Protein AF-A0A967N2T8-F1 (afdb_monomer)

Foldseek 3Di:
DDKDKDKAAAFGKDDWDFAQPKKKKKAWQAAKWWKDWAPDDTDIDGHGDMDIHDHPITMMITRNGNGITMIMMDIVPDDPCVVVVPDPPDDDDDDD

Secondary structure (DSSP, 8-state):
-EEEEEEE-TT-B--SB--TT-EEEEEEEESEEEEEETTSPPEEEETT-EEEE-TT--EEEE--SSS-EEEEEEEESS-TTHHHHTSTT---PPP-

Radius of gyration: 12.83 Å; Cα contacts (8 Å, |Δi|>4): 224; chains: 1; bounding box: 36×21×28 Å

Solvent-accessible surface area (backbone atoms only — not comparable to full-atom values): 5246 Å² total; per-residue (Å²): 96,41,76,52,74,51,77,28,49,56,74,32,64,50,75,81,44,65,38,79,80,24,31,36,37,42,36,30,68,36,43,33,27,36,41,32,55,61,93,49,79,63,41,83,43,37,55,78,41,74,46,80,41,57,47,56,43,32,31,32,44,38,17,74,36,88,48,57,23,29,30,38,40,36,33,46,48,54,65,80,58,54,67,54,65,70,39,92,85,50,81,83,80,75,86,131

pLDDT: mean 96.92, std 3.1, range [76.5, 98.88]

Mean predicted aligned error: 2.38 Å

Structure (mmCIF, N/CA/C/O backbone):
data_AF-A0A967N2T8-F1
#
_entry.id   AF-A0A967N2T8-F1
#
loop_
_atom_site.group_PDB
_atom_site.id
_atom_site.type_symbol
_atom_site.label_atom_id
_atom_site.label_alt_id
_atom_site.label_comp_id
_atom_site.label_asym_id
_atom_site.label_entity_id
_atom_site.label_seq_id
_atom_site.pdbx_PDB_ins_code
_atom_site.Cartn_x
_atom_site.Cartn_y
_atom_site.Cartn_z
_atom_site.occupancy
_atom_site.B_iso_or_equiv
_atom_site.auth_seq_id
_atom_site.auth_comp_id
_atom_site.auth_asym_id
_atom_site.auth_atom_id
_atom_site.pdbx_PDB_model_num
ATOM 1 N N . MET A 1 1 ? 11.850 -7.952 -4.645 1.00 92.00 1 MET A N 1
ATOM 2 C CA . MET A 1 1 ? 10.613 -7.765 -3.867 1.00 92.00 1 MET A CA 1
ATOM 3 C C . MET A 1 1 ? 10.938 -6.824 -2.732 1.00 92.00 1 MET A C 1
ATOM 5 O O . MET A 1 1 ? 12.020 -6.957 -2.168 1.00 92.00 1 MET A O 1
ATOM 9 N N . ALA A 1 2 ? 10.035 -5.903 -2.431 1.00 95.88 2 ALA A N 1
ATOM 10 C CA . ALA A 1 2 ? 10.107 -5.022 -1.276 1.00 95.88 2 ALA A CA 1
ATOM 11 C C . ALA A 1 2 ? 8.870 -5.212 -0.401 1.00 95.88 2 ALA A C 1
ATOM 13 O O . ALA A 1 2 ? 7.822 -5.619 -0.900 1.00 95.88 2 ALA A O 1
ATOM 14 N N . PHE A 1 3 ? 9.013 -4.944 0.893 1.00 97.25 3 PHE A N 1
ATOM 15 C CA . PHE A 1 3 ? 7.945 -5.063 1.875 1.00 97.25 3 PHE A CA 1
ATOM 16 C C . PHE A 1 3 ? 8.022 -3.904 2.862 1.00 97.25 3 PHE A C 1
ATOM 18 O O . PHE A 1 3 ? 9.117 -3.540 3.299 1.00 97.25 3 PHE A O 1
ATOM 25 N N . GLY A 1 4 ? 6.872 -3.347 3.224 1.00 96.94 4 GLY A N 1
ATOM 26 C CA . GLY A 1 4 ? 6.790 -2.239 4.163 1.00 96.94 4 GLY A CA 1
ATOM 27 C C . GLY A 1 4 ? 5.410 -2.103 4.786 1.00 96.94 4 GLY A C 1
ATOM 28 O O . GLY A 1 4 ? 4.476 -2.823 4.437 1.00 96.94 4 GLY A O 1
ATOM 29 N N . VAL A 1 5 ? 5.295 -1.164 5.720 1.00 98.19 5 VAL A N 1
ATOM 30 C CA . VAL A 1 5 ? 4.018 -0.735 6.292 1.00 98.19 5 VAL A CA 1
ATOM 31 C C . VAL A 1 5 ? 3.837 0.737 5.966 1.00 98.19 5 VAL A C 1
ATOM 33 O O . VAL A 1 5 ? 4.740 1.535 6.211 1.00 98.19 5 VAL A O 1
ATOM 36 N N . VAL A 1 6 ? 2.670 1.075 5.432 1.00 98.19 6 VAL A N 1
ATOM 37 C CA . VAL A 1 6 ? 2.253 2.448 5.153 1.00 98.19 6 VAL A CA 1
ATOM 38 C C . VAL A 1 6 ? 1.167 2.839 6.149 1.00 98.19 6 VAL A C 1
ATOM 40 O O . VAL A 1 6 ? 0.340 2.015 6.555 1.00 98.19 6 VAL A O 1
ATOM 43 N N . VAL A 1 7 ? 1.202 4.103 6.566 1.00 98.31 7 VAL A N 1
ATOM 44 C CA . VAL A 1 7 ? 0.197 4.726 7.427 1.00 98.31 7 VAL A CA 1
ATOM 45 C C . VAL A 1 7 ? -0.345 5.943 6.691 1.00 98.31 7 VAL A C 1
ATOM 47 O O . VAL A 1 7 ? 0.427 6.826 6.331 1.00 98.31 7 VAL A O 1
ATOM 50 N N . LEU A 1 8 ? -1.656 5.974 6.470 1.00 98.31 8 LEU A N 1
ATOM 51 C CA . LEU A 1 8 ? -2.369 7.126 5.928 1.00 98.31 8 LEU A CA 1
ATOM 52 C C . LEU A 1 8 ? -3.203 7.752 7.044 1.00 98.31 8 LEU A C 1
ATOM 54 O O . LEU A 1 8 ? -4.039 7.079 7.655 1.00 98.31 8 LEU A O 1
ATOM 58 N N . GLU A 1 9 ? -2.982 9.034 7.312 1.00 98.44 9 GLU A N 1
ATOM 59 C CA . GLU A 1 9 ? -3.806 9.799 8.251 1.00 98.44 9 GLU A CA 1
ATOM 60 C C . GLU A 1 9 ? -5.225 10.029 7.686 1.00 98.44 9 GLU A C 1
ATOM 62 O O . GLU A 1 9 ? -5.453 9.815 6.493 1.00 98.44 9 GLU A O 1
ATOM 67 N N . PRO A 1 10 ? -6.218 10.392 8.517 1.00 98.69 10 PRO A N 1
ATOM 68 C CA . PRO A 1 10 ? -7.584 10.640 8.053 1.00 98.69 10 PRO A CA 1
ATOM 69 C C . PRO A 1 10 ? -7.651 11.640 6.891 1.00 98.69 10 PRO A C 1
ATOM 71 O O . PRO A 1 10 ? -7.149 12.757 7.003 1.00 98.69 10 PRO A O 1
ATOM 74 N N . GLY A 1 11 ? -8.301 11.250 5.791 1.00 98.31 11 GLY A N 1
ATOM 75 C CA . GLY A 1 11 ? -8.410 12.053 4.569 1.00 98.31 11 GLY A CA 1
ATOM 76 C C . GLY A 1 11 ? -7.196 11.986 3.635 1.00 98.31 11 GLY A C 1
ATOM 77 O O . GLY A 1 11 ? -7.286 12.477 2.512 1.00 98.31 11 GLY A O 1
ATOM 78 N N . GLU A 1 12 ? -6.093 11.364 4.060 1.00 98.12 12 GLU A N 1
ATOM 79 C CA . GLU A 1 12 ? -4.888 11.201 3.247 1.00 98.12 12 GLU A CA 1
ATOM 80 C C . GLU A 1 12 ? -4.947 9.939 2.378 1.00 98.12 12 GLU A C 1
ATOM 82 O O . GLU A 1 12 ? -5.695 8.988 2.627 1.00 98.12 12 GLU A O 1
ATOM 87 N N . GLY A 1 13 ? -4.116 9.919 1.342 1.00 96.69 13 GLY A N 1
ATOM 88 C CA . GLY A 1 13 ? -4.058 8.840 0.371 1.00 96.69 13 GLY A CA 1
ATOM 89 C C . GLY A 1 13 ? -2.893 8.998 -0.587 1.00 96.69 13 GLY A C 1
ATOM 90 O O . GLY A 1 13 ? -2.054 9.883 -0.436 1.00 96.69 13 GLY A O 1
ATOM 91 N N . HIS A 1 14 ? -2.861 8.143 -1.599 1.00 93.75 14 HIS A N 1
ATOM 92 C CA . HIS A 1 14 ? -1.989 8.324 -2.753 1.00 93.75 14 HIS A CA 1
ATOM 93 C C . HIS A 1 14 ? -2.827 8.565 -4.002 1.00 93.75 14 HIS A C 1
ATOM 95 O O . HIS A 1 14 ? -3.864 7.930 -4.201 1.00 93.75 14 HIS A O 1
ATOM 101 N N . GLU A 1 15 ?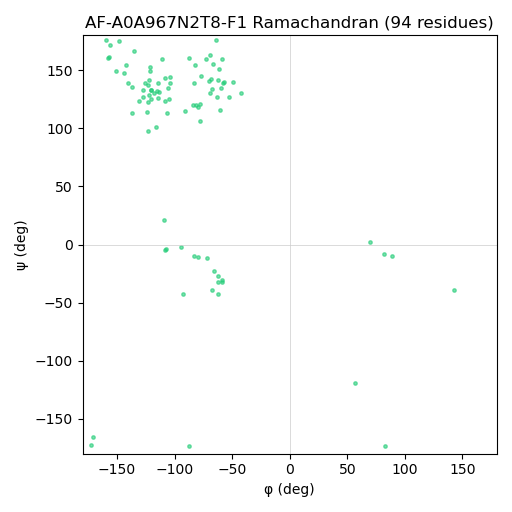 -2.369 9.497 -4.839 1.00 94.25 15 GLU A N 1
ATOM 102 C CA . GLU A 1 15 ? -3.010 9.806 -6.116 1.00 94.25 15 GLU A CA 1
ATOM 103 C C . GLU A 1 15 ? -3.072 8.569 -7.019 1.00 94.25 15 GLU A C 1
ATOM 105 O O . GLU A 1 15 ? -2.304 7.619 -6.857 1.00 94.25 15 GLU A O 1
ATOM 110 N N . ARG A 1 16 ? -3.981 8.589 -7.998 1.00 97.06 16 ARG A N 1
ATOM 111 C CA . ARG A 1 16 ? -4.108 7.522 -8.996 1.00 97.06 16 ARG A CA 1
ATOM 112 C C . ARG A 1 16 ? -2.810 7.385 -9.794 1.00 97.06 16 ARG A C 1
ATOM 114 O O . ARG A 1 16 ? -2.460 8.286 -10.553 1.00 97.06 16 ARG A O 1
ATOM 121 N N . HIS A 1 17 ? -2.148 6.241 -9.679 1.00 97.56 17 HIS A N 1
ATOM 122 C CA . HIS A 1 17 ? -0.910 5.936 -10.395 1.00 97.56 17 HIS A CA 1
ATOM 123 C C . HIS A 1 17 ? -0.804 4.442 -10.705 1.00 97.56 17 HIS A C 1
ATOM 125 O O . HIS A 1 17 ? -1.672 3.667 -10.312 1.00 97.56 17 HIS A O 1
ATOM 131 N N . ASP A 1 18 ? 0.228 4.048 -11.446 1.00 97.94 18 ASP A N 1
ATOM 132 C CA . ASP A 1 18 ? 0.512 2.657 -11.774 1.00 97.94 18 ASP A CA 1
ATOM 133 C C . ASP A 1 18 ? 2.000 2.322 -11.603 1.00 97.94 18 ASP A C 1
ATOM 135 O O . ASP A 1 18 ? 2.869 3.193 -11.477 1.00 97.94 18 ASP A O 1
ATOM 139 N N . HIS A 1 19 ? 2.286 1.022 -11.607 1.00 97.12 19 HIS A N 1
ATOM 140 C CA . HIS A 1 19 ? 3.634 0.472 -11.616 1.00 97.12 19 HIS A CA 1
ATOM 141 C C . HIS A 1 19 ? 3.780 -0.445 -12.835 1.00 97.12 19 HIS A C 1
ATOM 143 O O . HIS A 1 19 ? 3.363 -1.605 -12.774 1.00 97.12 19 HIS A O 1
ATOM 149 N N . PRO A 1 20 ? 4.363 0.032 -13.951 1.00 96.94 20 PRO A N 1
ATOM 150 C CA . PRO A 1 20 ? 4.428 -0.739 -15.197 1.00 96.94 20 PRO A CA 1
ATOM 151 C C . PRO A 1 20 ? 5.146 -2.086 -15.053 1.00 96.94 20 PRO A C 1
ATOM 153 O O . PRO A 1 20 ? 4.820 -3.055 -15.739 1.00 96.94 20 PRO A O 1
ATOM 156 N N . ASP A 1 21 ? 6.110 -2.145 -14.134 1.00 96.69 21 ASP A N 1
ATOM 157 C CA . ASP A 1 21 ? 7.035 -3.265 -14.002 1.00 96.69 21 ASP A CA 1
ATOM 158 C C . ASP A 1 21 ? 6.786 -4.139 -12.769 1.00 96.69 21 ASP A C 1
ATOM 160 O O . ASP A 1 21 ? 7.471 -5.152 -12.633 1.00 96.69 21 ASP A O 1
ATOM 164 N N . ALA A 1 22 ? 5.843 -3.789 -11.882 1.00 98.06 22 ALA A N 1
ATOM 165 C CA . ALA A 1 22 ? 5.653 -4.474 -10.602 1.00 98.06 22 ALA A CA 1
ATOM 166 C C . ALA A 1 22 ? 4.190 -4.735 -10.249 1.00 98.06 22 ALA A C 1
ATOM 168 O O . ALA A 1 22 ? 3.345 -3.855 -10.361 1.00 98.06 22 ALA A O 1
ATOM 169 N N . ASP A 1 23 ? 3.929 -5.953 -9.773 1.00 98.50 23 ASP A N 1
ATOM 170 C CA . ASP A 1 23 ? 2.691 -6.268 -9.072 1.00 98.50 23 ASP A CA 1
ATOM 171 C C . ASP A 1 23 ? 2.789 -5.714 -7.639 1.00 98.50 23 ASP A C 1
ATOM 173 O O . ASP A 1 23 ? 3.862 -5.746 -7.021 1.00 98.50 23 ASP A O 1
ATOM 177 N N . GLU A 1 24 ? 1.666 -5.249 -7.101 1.00 98.50 24 GLU A N 1
ATOM 178 C CA . GLU A 1 24 ? 1.543 -4.753 -5.735 1.00 98.50 24 GLU A CA 1
ATOM 179 C C . GLU A 1 24 ? 0.471 -5.531 -4.965 1.00 98.50 24 GLU A C 1
ATOM 181 O O . GLU A 1 24 ? -0.569 -5.924 -5.500 1.00 98.50 24 GLU A O 1
ATOM 186 N N . ILE A 1 25 ? 0.731 -5.799 -3.687 1.00 98.56 25 ILE A N 1
ATOM 187 C CA . ILE A 1 25 ? -0.247 -6.407 -2.784 1.00 98.56 25 ILE A CA 1
ATOM 188 C C . ILE A 1 25 ? -0.373 -5.545 -1.540 1.00 98.56 25 ILE A C 1
ATOM 190 O O . ILE A 1 25 ? 0.620 -5.311 -0.850 1.00 98.56 25 ILE A O 1
ATOM 194 N N . LEU A 1 26 ? -1.606 -5.160 -1.216 1.00 98.62 26 LEU A N 1
ATOM 195 C CA . LEU A 1 26 ? -1.953 -4.477 0.023 1.00 98.62 26 LEU A CA 1
ATOM 196 C C . LEU A 1 26 ? -2.662 -5.437 0.972 1.00 98.62 26 LEU A C 1
ATOM 198 O O . LEU A 1 26 ? -3.591 -6.149 0.584 1.00 98.62 26 LEU A O 1
ATOM 202 N N . PHE A 1 27 ? -2.266 -5.421 2.240 1.00 98.81 27 PHE A N 1
ATOM 203 C CA . PHE A 1 27 ? -2.969 -6.109 3.315 1.00 98.81 27 PHE A CA 1
ATOM 204 C C . PHE A 1 27 ? -3.341 -5.118 4.412 1.00 98.81 27 PHE A C 1
ATOM 206 O O . PHE A 1 27 ? -2.467 -4.574 5.090 1.00 98.81 27 PHE A O 1
ATOM 213 N N . ILE A 1 28 ? -4.639 -4.885 4.598 1.00 98.81 28 ILE A N 1
ATOM 214 C CA . ILE A 1 28 ? -5.126 -3.866 5.527 1.00 98.81 28 ILE A CA 1
ATOM 215 C C . ILE A 1 28 ? -5.040 -4.386 6.962 1.00 98.81 28 ILE A C 1
ATOM 217 O O . ILE A 1 28 ? -5.659 -5.391 7.318 1.00 98.81 28 ILE A O 1
ATOM 221 N N . LEU A 1 29 ? -4.282 -3.679 7.799 1.00 98.81 29 LEU A N 1
ATOM 222 C CA . LEU A 1 29 ? -4.003 -4.031 9.191 1.00 98.81 29 LEU A CA 1
ATOM 223 C C . LEU A 1 29 ? -5.006 -3.385 10.156 1.00 98.81 29 LEU A C 1
ATOM 225 O O . LEU A 1 29 ? -5.471 -4.037 11.087 1.00 98.81 29 LEU A O 1
ATOM 229 N N . SER A 1 30 ? -5.341 -2.110 9.943 1.00 98.81 30 SER A N 1
ATOM 230 C CA . SER A 1 30 ? -6.283 -1.343 10.771 1.00 98.81 30 SER A CA 1
ATOM 231 C C . SER A 1 30 ? -6.869 -0.166 9.995 1.00 98.81 30 SER A C 1
ATOM 233 O O . SER A 1 30 ? -6.254 0.282 9.032 1.00 98.81 30 SER A O 1
ATOM 235 N N . GLY A 1 31 ? -7.989 0.385 10.466 1.00 98.62 31 GLY A N 1
ATOM 236 C CA . GLY A 1 31 ? -8.674 1.508 9.824 1.00 98.62 31 GLY A CA 1
ATOM 237 C C . GLY A 1 31 ? -9.581 1.077 8.670 1.00 98.62 31 GLY A C 1
ATOM 238 O O . GLY A 1 31 ? -9.806 -0.118 8.438 1.00 98.62 31 GLY A O 1
ATOM 239 N N . GLU A 1 32 ? -10.109 2.073 7.969 1.00 98.75 32 GLU A N 1
ATOM 240 C CA . GLU A 1 32 ? -11.019 1.919 6.837 1.00 98.75 32 GLU A CA 1
ATOM 241 C C . GLU A 1 32 ? -10.722 2.960 5.759 1.00 98.75 32 GLU A C 1
ATOM 243 O O . GLU A 1 32 ? -10.161 4.019 6.032 1.00 98.75 32 GLU A O 1
ATOM 248 N N . GLY A 1 33 ? -11.067 2.636 4.522 1.00 98.62 33 GLY A N 1
ATOM 249 C CA . GLY A 1 33 ? -10.797 3.489 3.379 1.00 98.62 33 GLY A CA 1
ATOM 250 C C . GLY A 1 33 ? -11.482 2.992 2.124 1.00 98.62 33 GLY A C 1
ATOM 251 O O . GLY A 1 33 ? -12.319 2.087 2.165 1.00 98.62 33 GLY A O 1
ATOM 252 N N . GLU A 1 34 ? -11.047 3.530 0.997 1.00 98.62 34 GLU A N 1
ATOM 253 C CA . GLU A 1 34 ? -11.465 3.097 -0.327 1.00 98.62 34 GLU A CA 1
ATOM 254 C C . GLU A 1 34 ? -10.243 2.756 -1.181 1.00 98.62 34 GLU A C 1
ATOM 256 O O . GLU A 1 34 ? -9.229 3.457 -1.155 1.00 98.62 34 GLU A O 1
ATOM 261 N N . GLN A 1 35 ? -10.355 1.668 -1.939 1.00 98.56 35 GLN A N 1
ATOM 262 C CA . GLN A 1 35 ? -9.387 1.242 -2.942 1.00 98.56 35 GLN A CA 1
ATOM 263 C C . GLN A 1 35 ? -10.027 1.329 -4.319 1.00 98.56 35 GLN A C 1
ATOM 265 O O . GLN A 1 35 ? -11.041 0.681 -4.572 1.00 98.56 35 GLN A O 1
ATOM 270 N N . MET A 1 36 ? -9.383 2.030 -5.239 1.00 98.44 36 MET A N 1
ATOM 271 C CA . MET A 1 36 ? -9.738 1.995 -6.654 1.00 98.44 36 MET A CA 1
ATOM 272 C C . MET A 1 36 ? -8.730 1.150 -7.432 1.00 98.44 36 MET A C 1
ATOM 274 O O . MET A 1 36 ? -7.539 1.136 -7.104 1.00 98.44 36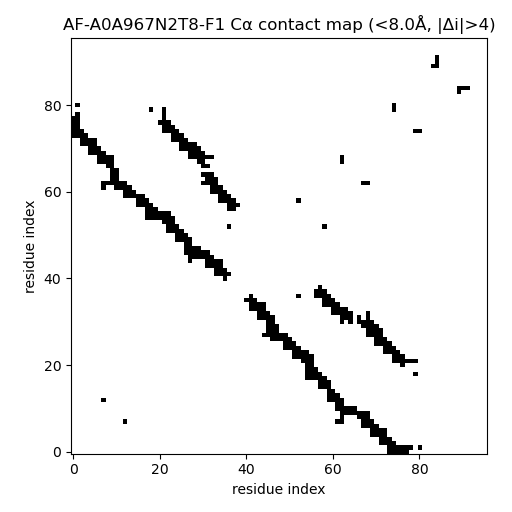 MET A O 1
ATOM 278 N N . LEU A 1 37 ? -9.239 0.430 -8.434 1.00 98.00 37 LEU A N 1
ATOM 279 C CA . LEU A 1 37 ? -8.471 -0.329 -9.415 1.00 98.00 37 LEU A CA 1
ATOM 280 C C . LEU A 1 37 ? -8.981 0.031 -10.817 1.00 98.00 37 LEU A C 1
ATOM 282 O O . LEU A 1 37 ? -10.160 -0.138 -11.127 1.00 98.00 37 LEU A O 1
ATOM 286 N N . ASP A 1 38 ? -8.065 0.489 -11.655 1.00 96.44 38 ASP A N 1
ATOM 287 C CA . ASP A 1 38 ? -8.248 0.955 -13.025 1.00 96.44 38 ASP A CA 1
ATOM 288 C C . ASP A 1 38 ? -9.277 2.095 -13.153 1.00 96.44 38 ASP A C 1
ATOM 290 O O . ASP A 1 38 ? -9.098 3.167 -12.571 1.00 96.44 38 ASP A O 1
ATOM 294 N N . ASP A 1 39 ? -10.348 1.872 -13.913 1.00 93.50 39 ASP A N 1
ATOM 295 C CA . ASP A 1 39 ? -11.467 2.803 -14.084 1.00 93.50 39 ASP A CA 1
ATOM 296 C C . ASP A 1 39 ? -12.743 2.297 -13.382 1.00 93.50 39 ASP A C 1
ATOM 298 O O . ASP A 1 39 ? -13.858 2.671 -13.748 1.00 93.50 39 ASP A O 1
ATOM 302 N N . GLN A 1 40 ? -12.599 1.395 -12.404 1.00 95.62 40 GLN A N 1
ATOM 303 C CA . GLN A 1 40 ? -13.720 0.908 -11.599 1.00 95.62 40 GLN A CA 1
ATOM 304 C C . GLN A 1 40 ? -14.047 1.873 -10.455 1.00 95.62 40 GLN A C 1
ATOM 306 O O . GLN A 1 40 ? -13.174 2.581 -9.946 1.00 95.62 40 GLN A O 1
ATOM 311 N N . ASP A 1 41 ? -15.304 1.842 -10.006 1.00 97.06 41 ASP A N 1
ATOM 312 C CA . ASP A 1 41 ? -15.714 2.549 -8.794 1.00 97.06 41 ASP A CA 1
ATOM 313 C C . ASP A 1 41 ? -14.883 2.067 -7.585 1.00 97.06 41 ASP A C 1
ATOM 315 O O . ASP A 1 41 ? -14.644 0.857 -7.452 1.00 97.06 41 ASP A O 1
ATOM 319 N N . PRO A 1 42 ? -14.447 2.974 -6.687 1.00 97.56 42 PRO A N 1
ATOM 320 C CA . PRO A 1 42 ? -13.715 2.591 -5.488 1.00 97.56 42 PRO A CA 1
ATOM 321 C C . PRO A 1 42 ? -14.505 1.607 -4.618 1.00 97.56 42 PRO A C 1
ATOM 323 O O . PRO A 1 42 ? -15.714 1.739 -4.416 1.00 97.56 42 PRO A O 1
ATOM 326 N N . LEU A 1 43 ? -13.805 0.616 -4.074 1.00 97.69 43 LEU A N 1
ATOM 327 C CA . LEU A 1 43 ? -14.360 -0.385 -3.173 1.00 97.69 43 LEU A CA 1
ATOM 328 C C . LEU A 1 43 ? -13.951 -0.084 -1.729 1.00 97.69 43 LEU A C 1
ATOM 330 O O . LEU A 1 43 ? -12.781 0.218 -1.482 1.00 97.69 43 LEU A O 1
ATOM 334 N N . PRO A 1 44 ? -14.863 -0.232 -0.752 1.00 98.44 44 PRO A N 1
ATOM 335 C CA . PRO A 1 44 ? -14.523 -0.038 0.647 1.00 98.44 44 PRO A CA 1
ATOM 336 C C . PRO A 1 44 ? -13.560 -1.129 1.122 1.00 98.44 44 PRO A C 1
ATOM 338 O O . PRO A 1 44 ? -13.786 -2.327 0.915 1.00 98.44 44 PRO A O 1
ATOM 341 N N . ILE A 1 45 ? -12.510 -0.716 1.822 1.00 98.62 45 ILE A N 1
ATOM 342 C CA . ILE A 1 45 ? -11.507 -1.587 2.429 1.00 98.62 45 ILE A CA 1
ATOM 343 C C . ILE A 1 45 ? -11.445 -1.353 3.937 1.00 98.62 45 ILE A C 1
ATOM 345 O O . ILE A 1 45 ? -11.693 -0.261 4.438 1.00 98.62 45 ILE A O 1
ATOM 349 N N . ARG A 1 46 ? -11.116 -2.410 4.680 1.00 98.62 46 ARG A N 1
ATOM 350 C CA . ARG A 1 46 ? -10.957 -2.396 6.141 1.00 98.62 46 ARG A CA 1
ATOM 351 C C . ARG A 1 46 ? -10.042 -3.527 6.579 1.00 98.62 46 ARG A C 1
ATOM 353 O O . ARG A 1 46 ? -9.721 -4.403 5.774 1.00 98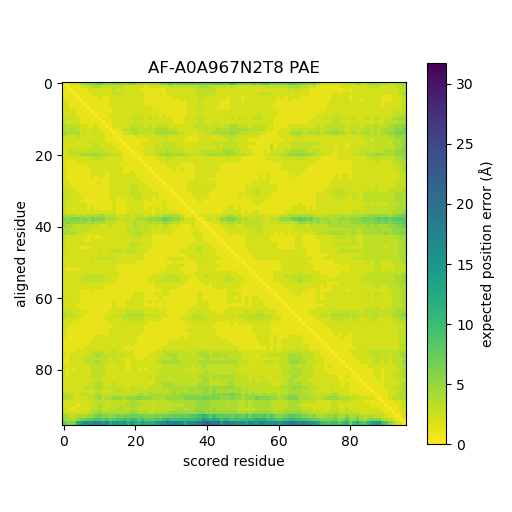.62 46 ARG A O 1
ATOM 360 N N . ALA A 1 47 ? -9.675 -3.539 7.858 1.00 98.69 47 ALA A N 1
ATOM 361 C CA . ALA A 1 47 ? -8.832 -4.574 8.455 1.00 98.69 47 ALA A CA 1
ATOM 362 C C . ALA A 1 47 ? -9.201 -6.004 7.998 1.00 98.69 47 ALA A C 1
ATOM 364 O O . ALA A 1 47 ? -10.370 -6.409 8.026 1.00 98.69 47 ALA A O 1
ATOM 365 N N . GLY A 1 48 ? -8.183 -6.755 7.572 1.00 98.44 48 GLY A N 1
ATOM 366 C CA . GLY A 1 48 ? -8.293 -8.109 7.026 1.00 98.44 48 GLY A CA 1
ATOM 367 C C . GLY A 1 48 ? -8.515 -8.184 5.511 1.00 98.44 48 GLY A C 1
ATOM 368 O O . GLY A 1 48 ? -8.421 -9.276 4.951 1.00 98.44 48 GLY A O 1
ATOM 369 N N . ALA A 1 49 ? -8.787 -7.066 4.828 1.00 98.44 49 ALA A N 1
ATOM 370 C CA . ALA A 1 49 ? -8.849 -7.041 3.370 1.00 98.44 49 ALA A CA 1
ATOM 371 C C . ALA A 1 49 ? -7.460 -7.264 2.748 1.00 98.44 49 ALA A C 1
ATOM 373 O O . ALA A 1 49 ? -6.450 -6.772 3.253 1.00 98.44 49 ALA A O 1
ATOM 374 N N . SER A 1 50 ? -7.428 -8.005 1.639 1.00 98.25 50 SER A N 1
ATOM 375 C CA . SER A 1 50 ? -6.243 -8.208 0.801 1.00 98.25 50 SER A CA 1
ATOM 376 C C . SER A 1 50 ? -6.561 -7.742 -0.612 1.00 98.25 50 SER A C 1
ATOM 378 O O . SER A 1 50 ? -7.569 -8.166 -1.178 1.00 98.25 50 SER A O 1
ATOM 380 N N . ILE A 1 51 ? -5.714 -6.890 -1.173 1.00 98.44 51 ILE A N 1
ATOM 381 C CA . ILE A 1 51 ? -5.878 -6.320 -2.505 1.00 98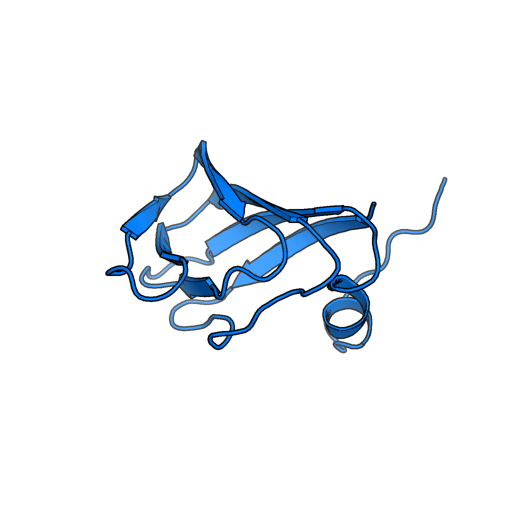.44 51 ILE A CA 1
ATOM 382 C C . ILE A 1 51 ? -4.661 -6.726 -3.322 1.00 98.44 51 ILE A C 1
ATOM 384 O O . ILE A 1 51 ? -3.534 -6.487 -2.904 1.00 98.44 51 ILE A O 1
ATOM 388 N N . HIS A 1 52 ? -4.892 -7.349 -4.473 1.00 98.38 52 HIS A N 1
ATOM 389 C CA . HIS A 1 52 ? -3.853 -7.613 -5.459 1.00 98.38 52 HIS A CA 1
ATOM 390 C C . HIS A 1 52 ? -4.026 -6.646 -6.624 1.00 98.38 52 HIS A C 1
ATOM 392 O O . HIS A 1 52 ? -5.102 -6.581 -7.221 1.00 98.38 52 HIS A O 1
ATOM 398 N N . ILE A 1 53 ? -2.957 -5.927 -6.933 1.00 98.56 53 ILE A N 1
ATOM 399 C CA . ILE A 1 53 ? -2.872 -4.908 -7.966 1.00 98.56 53 ILE A CA 1
ATOM 400 C C . ILE A 1 53 ? -1.863 -5.421 -9.001 1.00 98.56 53 ILE A C 1
ATOM 402 O O . ILE A 1 53 ? -0.656 -5.391 -8.756 1.00 98.56 53 ILE A O 1
ATOM 406 N N . PRO A 1 54 ? -2.326 -5.966 -10.137 1.00 98.19 54 PRO A N 1
ATOM 407 C CA . PRO A 1 54 ? -1.425 -6.402 -11.195 1.00 98.19 54 PRO A CA 1
ATOM 408 C C . PRO A 1 54 ? -0.603 -5.235 -11.754 1.00 98.19 54 PRO A C 1
ATOM 410 O O . PRO A 1 54 ? -1.077 -4.100 -11.800 1.00 98.19 54 PRO A O 1
ATOM 413 N N . ARG A 1 55 ? 0.601 -5.520 -12.253 1.00 98.12 55 ARG A N 1
ATOM 414 C CA . ARG A 1 55 ? 1.440 -4.528 -12.938 1.00 98.12 55 ARG A CA 1
ATOM 415 C C . ARG A 1 55 ? 0.678 -3.757 -14.015 1.00 98.12 55 ARG A C 1
ATOM 417 O O . ARG A 1 55 ? -0.109 -4.332 -14.773 1.00 98.12 55 ARG A O 1
ATOM 424 N N . GLY A 1 56 ? 0.947 -2.459 -14.095 1.00 97.75 56 GLY A N 1
ATOM 425 C CA . GLY A 1 56 ? 0.305 -1.53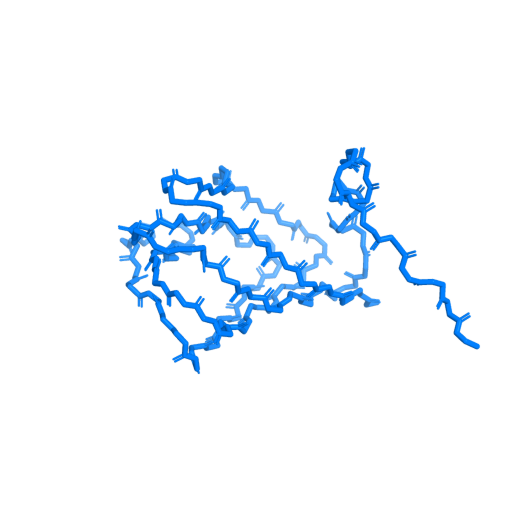6 -15.032 1.00 97.75 56 GLY A CA 1
ATOM 426 C C . GLY A 1 56 ? -1.172 -1.239 -14.742 1.00 97.75 56 GLY A C 1
ATOM 427 O O . GLY A 1 56 ? -1.791 -0.508 -15.510 1.00 97.75 56 GLY A O 1
ATOM 428 N N . VAL A 1 57 ? -1.756 -1.781 -13.664 1.00 98.31 57 VAL A N 1
ATOM 429 C CA . VAL A 1 57 ? -3.104 -1.399 -13.229 1.00 98.31 57 VAL A CA 1
ATOM 430 C C . VAL A 1 57 ? -3.016 -0.104 -12.436 1.00 98.31 57 VAL A C 1
ATOM 432 O O . VAL A 1 57 ? -2.354 -0.037 -11.396 1.00 98.31 57 VAL A O 1
ATOM 435 N N . TYR A 1 58 ? -3.711 0.922 -12.925 1.00 98.50 58 TYR A N 1
ATOM 436 C CA . TYR A 1 58 ? -3.881 2.161 -12.181 1.00 98.50 58 TYR A CA 1
ATOM 437 C C . TYR A 1 58 ? -4.627 1.904 -10.880 1.00 98.50 58 TYR A C 1
ATOM 439 O O . TYR A 1 58 ? -5.556 1.107 -10.841 1.00 98.50 58 TYR A O 1
ATOM 447 N N . HIS A 1 59 ? -4.244 2.574 -9.807 1.00 98.62 59 HIS A N 1
ATOM 448 C CA . HIS A 1 59 ? -4.869 2.367 -8.512 1.00 98.62 59 HIS A CA 1
ATOM 449 C C . HIS A 1 59 ? -4.660 3.577 -7.602 1.00 98.62 59 HIS A C 1
ATOM 451 O O . HIS A 1 59 ? -3.776 4.406 -7.819 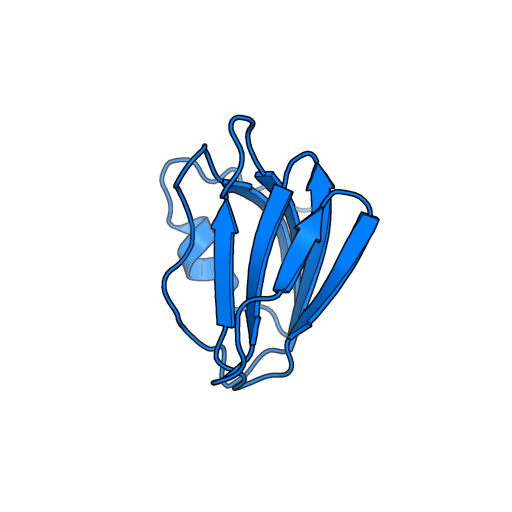1.00 98.62 59 HIS A O 1
ATOM 457 N N . SER A 1 60 ? -5.494 3.679 -6.571 1.00 98.44 60 SER A N 1
ATOM 458 C CA . SER A 1 60 ? -5.339 4.639 -5.475 1.00 98.44 60 SER A CA 1
ATOM 459 C C . SER A 1 60 ? -5.940 4.078 -4.195 1.00 98.44 60 SER A C 1
ATOM 461 O O . SER A 1 60 ? -6.962 3.390 -4.255 1.00 98.44 60 SER A O 1
ATOM 463 N N . THR A 1 61 ? -5.372 4.458 -3.054 1.00 98.50 61 THR A N 1
ATOM 464 C CA . THR A 1 61 ? -5.946 4.197 -1.729 1.00 98.50 61 THR A CA 1
ATOM 465 C C . THR A 1 61 ? -6.179 5.519 -1.025 1.00 98.50 61 THR A C 1
ATOM 467 O O . THR A 1 61 ? -5.281 6.362 -0.986 1.00 98.50 61 THR A O 1
ATOM 470 N N . VAL A 1 62 ? -7.362 5.685 -0.439 1.00 98.56 62 VAL A N 1
ATOM 471 C CA . VAL A 1 62 ? -7.713 6.860 0.364 1.00 98.56 62 VAL A CA 1
ATOM 472 C C . VAL A 1 62 ? -8.241 6.404 1.715 1.00 98.56 62 VAL A C 1
ATOM 474 O O . VAL A 1 62 ? -9.089 5.515 1.791 1.00 98.56 62 VAL A O 1
ATOM 477 N N . ASN A 1 63 ? -7.753 7.018 2.790 1.00 98.81 63 ASN A N 1
ATOM 478 C CA . ASN A 1 63 ? -8.330 6.861 4.116 1.00 98.81 63 ASN A CA 1
ATOM 479 C C . ASN A 1 63 ? -9.596 7.722 4.233 1.00 98.81 63 ASN A C 1
ATOM 481 O O . ASN A 1 63 ? -9.524 8.944 4.363 1.00 98.81 63 ASN A O 1
ATOM 485 N N . THR A 1 64 ? -10.761 7.080 4.210 1.00 98.69 64 THR A N 1
ATOM 486 C CA . THR A 1 64 ? -12.071 7.733 4.364 1.00 98.69 64 THR A CA 1
ATOM 487 C C . THR A 1 64 ? -12.581 7.712 5.807 1.00 98.69 64 THR A C 1
ATOM 489 O O . THR A 1 64 ? -13.663 8.229 6.084 1.00 98.69 64 THR A O 1
ATOM 492 N N . GLY A 1 65 ? -11.833 7.086 6.719 1.00 98.38 65 GLY A N 1
ATOM 493 C CA . GLY A 1 65 ? -12.155 6.993 8.135 1.00 98.38 65 GLY A CA 1
ATOM 494 C C . GLY A 1 65 ? -11.635 8.177 8.955 1.00 98.38 65 GLY A C 1
ATOM 495 O O . GLY A 1 65 ? -11.102 9.160 8.443 1.00 98.38 65 GLY A O 1
ATOM 496 N N . TRP A 1 66 ? -11.792 8.064 10.275 1.00 98.25 66 TRP A N 1
ATOM 497 C CA . TRP A 1 66 ? -11.333 9.050 11.267 1.00 98.25 66 TRP A CA 1
ATOM 498 C C . TRP A 1 66 ? -10.117 8.572 12.081 1.00 98.25 66 TRP A C 1
ATOM 500 O O . TRP A 1 66 ? -9.576 9.331 12.883 1.00 98.25 66 TRP A O 1
ATOM 510 N N . GLU A 1 67 ? -9.676 7.330 11.870 1.00 98.50 67 GLU A N 1
ATOM 511 C CA . GLU A 1 67 ? -8.457 6.748 12.443 1.00 98.50 67 GLU A CA 1
ATOM 512 C C . GLU A 1 67 ? -7.407 6.521 11.342 1.00 98.50 67 GLU A C 1
ATOM 514 O O . GLU A 1 67 ? -7.775 6.407 10.171 1.00 98.50 67 GLU A O 1
ATOM 519 N N . PRO A 1 68 ? -6.109 6.388 11.674 1.00 98.75 68 PRO A N 1
ATOM 520 C CA . PRO A 1 68 ? -5.100 6.069 10.670 1.00 98.75 68 PRO A CA 1
ATOM 521 C C . PRO A 1 68 ? -5.331 4.695 10.022 1.00 98.75 68 PRO A C 1
ATOM 523 O O . PRO A 1 68 ? -5.395 3.663 10.708 1.00 98.75 68 PRO A O 1
ATOM 526 N N . LEU A 1 69 ? -5.376 4.680 8.691 1.00 98.88 69 LEU A N 1
ATOM 527 C CA . LEU A 1 69 ? -5.406 3.478 7.868 1.00 98.88 69 LEU A CA 1
ATOM 528 C C . LEU A 1 69 ? -3.983 2.925 7.769 1.00 98.88 69 LEU A C 1
ATOM 530 O O . LEU A 1 69 ? -3.071 3.594 7.284 1.00 98.88 69 LEU A O 1
ATOM 534 N N . ARG A 1 70 ? -3.783 1.698 8.255 1.00 98.81 70 ARG A N 1
ATOM 535 C CA . ARG A 1 70 ? -2.483 1.016 8.225 1.00 98.81 70 ARG A CA 1
ATOM 536 C C . ARG A 1 70 ? -2.573 -0.205 7.347 1.00 98.81 70 ARG A C 1
ATOM 538 O O . ARG A 1 70 ? -3.472 -1.027 7.531 1.00 98.81 70 ARG A O 1
ATOM 545 N N . PHE A 1 71 ? -1.609 -0.373 6.459 1.00 98.75 71 PHE A N 1
ATOM 546 C CA . PHE A 1 71 ? -1.532 -1.554 5.616 1.00 98.75 71 PHE A CA 1
ATOM 547 C C . PHE A 1 71 ? -0.094 -1.980 5.378 1.00 98.75 71 PHE A C 1
ATOM 549 O O . PHE A 1 71 ? 0.825 -1.163 5.342 1.00 98.75 71 PHE A O 1
ATOM 556 N N . ALA A 1 72 ? 0.092 -3.288 5.246 1.00 98.62 72 ALA A N 1
ATOM 557 C CA . ALA A 1 72 ? 1.326 -3.842 4.731 1.00 98.62 72 ALA A CA 1
ATOM 558 C C . ALA A 1 72 ? 1.277 -3.815 3.202 1.00 98.62 72 ALA A C 1
ATOM 560 O O . ALA A 1 72 ? 0.241 -4.131 2.618 1.00 98.62 72 ALA A O 1
ATOM 561 N N . VAL A 1 73 ? 2.390 -3.458 2.574 1.00 98.38 73 VAL A N 1
ATOM 562 C CA . VAL A 1 73 ? 2.536 -3.392 1.120 1.00 98.38 73 VAL A CA 1
ATOM 563 C C . VAL A 1 73 ? 3.688 -4.277 0.670 1.00 98.38 73 VAL A C 1
ATOM 565 O O . VAL A 1 73 ? 4.748 -4.304 1.302 1.00 98.38 73 VAL A O 1
ATOM 568 N N . VAL A 1 74 ? 3.477 -5.009 -0.420 1.00 98.44 74 VAL A N 1
ATOM 569 C CA . VAL A 1 74 ? 4.507 -5.766 -1.135 1.00 98.44 74 VAL A CA 1
ATOM 570 C C . VAL A 1 74 ? 4.582 -5.248 -2.561 1.00 98.44 74 VAL A C 1
ATOM 572 O O . VAL A 1 74 ? 3.556 -5.209 -3.226 1.00 98.44 74 VAL A O 1
ATOM 575 N N . TYR A 1 75 ? 5.792 -4.984 -3.052 1.00 98.31 75 TYR A N 1
ATOM 576 C CA . TYR A 1 75 ? 6.057 -4.762 -4.478 1.00 98.31 75 TYR A CA 1
ATOM 577 C C . TYR A 1 75 ? 6.917 -5.898 -5.038 1.00 98.31 75 TYR A C 1
ATOM 579 O O . TYR A 1 75 ? 7.943 -6.273 -4.444 1.00 98.31 75 TYR A O 1
ATOM 587 N N . ALA A 1 76 ? 6.520 -6.466 -6.177 1.00 97.81 76 ALA A N 1
ATOM 588 C CA . ALA A 1 76 ? 7.238 -7.551 -6.837 1.00 97.81 76 ALA A CA 1
ATOM 589 C C . ALA A 1 76 ? 7.321 -7.349 -8.366 1.00 97.81 76 ALA A C 1
ATOM 591 O O . ALA A 1 76 ? 6.305 -7.488 -9.045 1.00 97.81 76 ALA A O 1
ATOM 592 N N . PRO A 1 77 ? 8.528 -7.119 -8.935 1.00 97.81 77 PRO A N 1
ATOM 593 C CA . PRO A 1 77 ? 9.822 -6.884 -8.285 1.00 97.81 77 PRO A CA 1
ATOM 594 C C . PRO A 1 77 ? 9.857 -5.589 -7.448 1.00 97.81 77 PRO A C 1
ATOM 596 O O . PRO A 1 77 ? 8.883 -4.855 -7.371 1.00 97.81 77 PRO A O 1
ATOM 599 N N . ALA A 1 78 ? 10.977 -5.355 -6.753 1.00 96.44 78 ALA A N 1
ATOM 600 C CA . ALA A 1 78 ? 11.177 -4.096 -6.021 1.00 96.44 78 ALA A CA 1
ATOM 601 C C . ALA A 1 78 ? 11.441 -2.939 -7.002 1.00 96.44 78 ALA A C 1
ATOM 603 O O . ALA A 1 78 ? 11.885 -3.191 -8.124 1.00 96.44 78 ALA A O 1
ATOM 604 N N . GLY A 1 79 ? 11.226 -1.704 -6.557 1.00 95.69 79 GLY A N 1
ATOM 605 C CA . GLY A 1 79 ? 11.534 -0.468 -7.278 1.00 95.69 79 GLY A CA 1
ATOM 606 C C . GLY A 1 79 ? 10.487 0.623 -7.056 1.00 95.69 79 GLY A C 1
ATOM 607 O O . GLY A 1 79 ? 10.840 1.785 -6.877 1.00 95.69 79 GLY A O 1
ATOM 608 N N . ALA A 1 80 ? 9.205 0.255 -7.011 1.00 95.12 80 ALA A N 1
ATOM 609 C CA . ALA A 1 80 ? 8.112 1.199 -6.773 1.00 95.12 80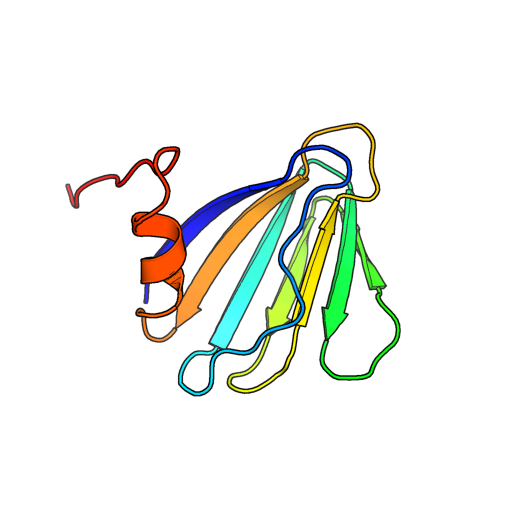 ALA A CA 1
ATOM 610 C C . ALA A 1 80 ? 8.208 1.874 -5.392 1.00 95.12 80 ALA A C 1
ATOM 612 O O . ALA A 1 80 ? 7.895 3.054 -5.245 1.00 95.12 80 ALA A O 1
ATOM 613 N N . GLU A 1 81 ? 8.731 1.166 -4.387 1.00 95.44 81 GLU A N 1
ATOM 614 C CA . GLU A 1 81 ? 8.865 1.699 -3.034 1.00 95.44 81 GLU A CA 1
ATOM 615 C C . GLU A 1 81 ? 9.950 2.775 -2.892 1.00 95.44 81 GLU A C 1
ATOM 617 O O . GLU A 1 81 ? 10.020 3.419 -1.847 1.00 95.44 81 GLU A O 1
ATOM 622 N N . GLU A 1 82 ? 10.819 2.974 -3.889 1.00 95.56 82 GLU A N 1
ATOM 623 C CA . GLU A 1 82 ? 11.909 3.960 -3.817 1.00 95.56 82 GLU A CA 1
ATOM 624 C C . GLU A 1 82 ? 11.380 5.383 -3.579 1.00 95.56 82 GLU A C 1
ATOM 626 O O . GLU A 1 82 ? 11.997 6.160 -2.850 1.00 95.56 82 GLU A O 1
ATOM 631 N N . VAL A 1 83 ? 10.188 5.701 -4.101 1.00 93.44 83 VAL A N 1
ATOM 632 C CA . VAL A 1 83 ? 9.503 6.973 -3.817 1.00 93.44 83 VAL A CA 1
ATOM 633 C C . VAL A 1 83 ? 9.183 7.098 -2.327 1.00 93.44 83 VAL A C 1
ATOM 635 O O . VAL A 1 83 ? 9.422 8.148 -1.736 1.00 93.44 83 VAL A O 1
ATOM 638 N N . LEU A 1 84 ? 8.711 6.016 -1.699 1.00 93.94 84 LEU A N 1
ATOM 639 C CA . LEU A 1 84 ? 8.427 5.988 -0.264 1.00 93.94 84 LEU A CA 1
ATOM 640 C C . LEU A 1 84 ? 9.713 6.106 0.556 1.00 93.94 84 LEU A C 1
ATOM 642 O O . LEU A 1 84 ? 9.728 6.813 1.555 1.00 93.94 84 LEU A O 1
ATOM 646 N N . ARG A 1 85 ? 10.813 5.468 0.134 1.00 94.06 85 ARG A N 1
ATOM 647 C CA . ARG A 1 85 ? 12.115 5.550 0.828 1.00 94.06 85 ARG A CA 1
ATOM 648 C C . ARG A 1 85 ? 12.694 6.964 0.859 1.00 94.06 85 ARG A C 1
ATOM 650 O O . ARG A 1 85 ? 13.480 7.265 1.753 1.00 94.06 85 ARG A O 1
ATOM 657 N N . ALA A 1 86 ? 12.343 7.798 -0.117 1.00 94.62 86 ALA A N 1
ATOM 658 C CA . ALA A 1 86 ? 12.798 9.180 -0.203 1.00 94.62 86 ALA A CA 1
ATOM 659 C C . ALA A 1 86 ? 12.019 10.139 0.718 1.00 94.62 86 ALA A C 1
ATOM 661 O O . ALA A 1 86 ? 12.442 11.286 0.884 1.00 94.62 86 ALA A O 1
ATOM 662 N N . LEU A 1 87 ? 10.902 9.697 1.308 1.00 93.44 87 LEU A N 1
ATOM 663 C CA . LEU A 1 87 ? 10.112 10.515 2.226 1.00 93.44 87 LEU A CA 1
ATOM 664 C C . LEU A 1 87 ? 10.862 10.736 3.551 1.00 93.44 87 LEU A C 1
ATOM 666 O O . LEU A 1 87 ? 11.482 9.803 4.070 1.00 93.44 87 LEU A O 1
ATOM 670 N N . PRO A 1 88 ? 10.801 11.943 4.141 1.00 94.88 88 PRO A N 1
ATOM 671 C CA . PRO A 1 88 ? 11.504 12.239 5.388 1.00 94.88 88 PRO A CA 1
ATOM 672 C C . PRO A 1 88 ? 10.968 11.442 6.588 1.00 94.88 88 PRO A C 1
ATOM 674 O O . PRO A 1 88 ? 11.702 11.236 7.552 1.00 94.88 88 PRO A O 1
ATOM 677 N N . GLU A 1 89 ? 9.720 10.969 6.538 1.00 93.31 89 GLU A N 1
ATOM 678 C CA . GLU A 1 89 ? 9.108 10.126 7.571 1.00 93.31 89 GLU A CA 1
ATOM 679 C C . GLU A 1 89 ? 9.464 8.636 7.419 1.00 93.31 89 GLU A C 1
ATOM 681 O O . GLU A 1 89 ? 9.175 7.827 8.307 1.00 93.31 89 GLU A O 1
ATOM 686 N N . ALA A 1 90 ? 10.082 8.245 6.301 1.00 95.44 90 ALA A N 1
ATOM 687 C CA . ALA A 1 90 ? 10.362 6.850 6.012 1.00 95.44 90 ALA A CA 1
ATOM 688 C C . ALA A 1 90 ? 11.434 6.283 6.947 1.00 95.44 90 ALA A C 1
ATOM 690 O O . ALA A 1 90 ? 12.533 6.816 7.098 1.00 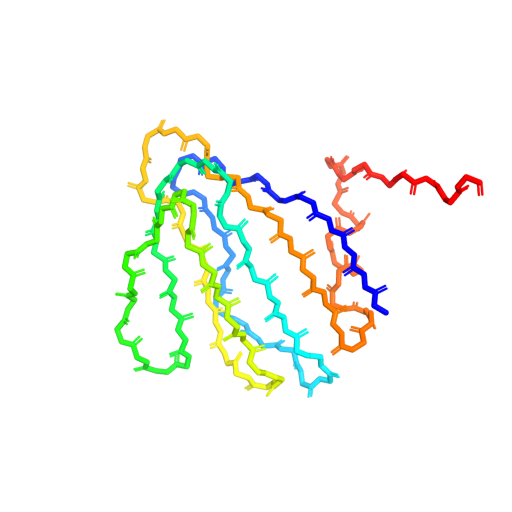95.44 90 ALA A O 1
ATOM 691 N N . THR A 1 91 ? 11.134 5.125 7.535 1.00 96.69 91 THR A N 1
ATOM 692 C CA . THR A 1 91 ? 12.103 4.349 8.313 1.00 96.69 91 THR A CA 1
ATOM 693 C C . THR A 1 91 ? 12.533 3.125 7.518 1.00 96.69 91 THR A C 1
ATOM 695 O O . THR A 1 91 ? 11.746 2.204 7.303 1.00 96.69 91 THR A O 1
ATOM 698 N N . VAL A 1 92 ? 13.802 3.087 7.108 1.00 94.81 92 VAL A N 1
ATOM 699 C CA . VAL A 1 92 ? 14.393 1.914 6.456 1.00 94.81 92 VAL A CA 1
ATOM 700 C C . VAL A 1 92 ? 15.010 1.008 7.513 1.00 94.81 92 VAL A C 1
ATOM 702 O O . VAL A 1 92 ? 15.988 1.367 8.167 1.00 94.81 92 VAL A O 1
ATOM 705 N N . VAL A 1 93 ? 14.450 -0.189 7.658 1.00 92.81 93 VAL A N 1
ATOM 706 C CA . VAL A 1 93 ? 15.024 -1.231 8.512 1.00 92.81 93 VAL A CA 1
ATOM 707 C C . VAL A 1 93 ? 16.098 -1.975 7.705 1.00 92.81 93 VAL A C 1
ATOM 709 O O . VAL A 1 93 ? 15.771 -2.522 6.648 1.00 92.81 93 VAL A O 1
ATOM 712 N N . PRO A 1 94 ? 17.373 -1.984 8.141 1.00 88.25 94 PRO A N 1
ATOM 713 C CA . PRO A 1 94 ? 18.426 -2.706 7.436 1.00 88.25 94 PRO A CA 1
ATOM 714 C C . PRO A 1 94 ? 18.186 -4.218 7.499 1.00 88.25 94 PRO A C 1
ATOM 716 O O . PRO A 1 94 ? 17.544 -4.721 8.423 1.00 88.25 94 PRO A O 1
ATOM 719 N N . ALA A 1 95 ? 18.738 -4.947 6.529 1.00 85.44 95 ALA A N 1
ATOM 720 C CA . ALA A 1 95 ? 18.818 -6.398 6.628 1.00 85.44 95 ALA A CA 1
ATOM 721 C C . ALA A 1 95 ? 19.632 -6.781 7.877 1.00 85.44 95 ALA A C 1
ATOM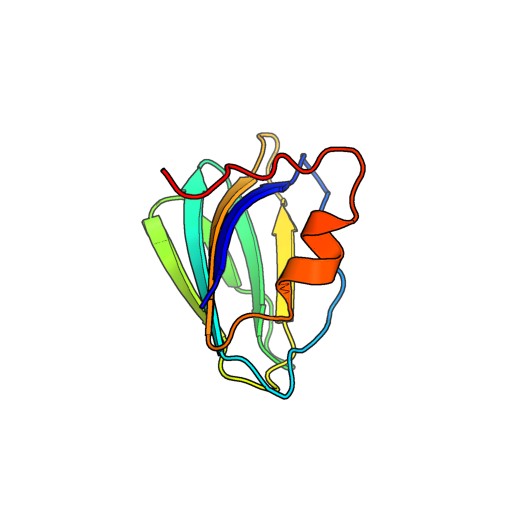 723 O O . ALA A 1 95 ? 20.668 -6.167 8.148 1.00 85.44 95 ALA A O 1
ATOM 724 N N . GLY A 1 96 ? 19.117 -7.746 8.642 1.00 76.50 96 GLY A N 1
ATOM 725 C CA . GLY A 1 96 ? 19.805 -8.323 9.801 1.00 76.50 96 GLY A CA 1
ATOM 726 C C . GLY A 1 96 ? 20.954 -9.243 9.417 1.00 76.50 96 GLY A C 1
ATOM 727 O O . GLY A 1 96 ? 20.964 -9.735 8.265 1.00 76.50 96 GLY A O 1
#

Nearest PDB structures (foldseek):
  3h8u-assembly1_B  TM=9.255E-01  e=2.046E-06  Klebsiella pneumoniae subsp. pneumoniae MGH 78578
  5uqp-assembly1_B  TM=9.544E-01  e=5.569E-06  Rhodococcus jostii RHA1
  3h8u-assembly1_A  TM=9.263E-01  e=2.707E-05  Klebsiella pneumoniae subsp. pneumoniae MGH 78578
  5onm-assembly1_A  TM=7.180E-01  e=2.476E-04  Paenibacillus lautus
  5ono-assembly1_A  TM=8.045E-01  e=7.105E-04  Paenibacillus lautus

Sequence (96 aa):
MAFGVVVLEPGEGHERHDHPDADEILFILSGEGEQMLDDQDPLPIRAGASIHIPRGVYHSTVNTGWEPLRFAVVYAPAGAEEVLRALPEATVVPAG